Protein AF-A0A835Z6L7-F1 (afdb_monomer_lite)

Organism: NCBI:txid30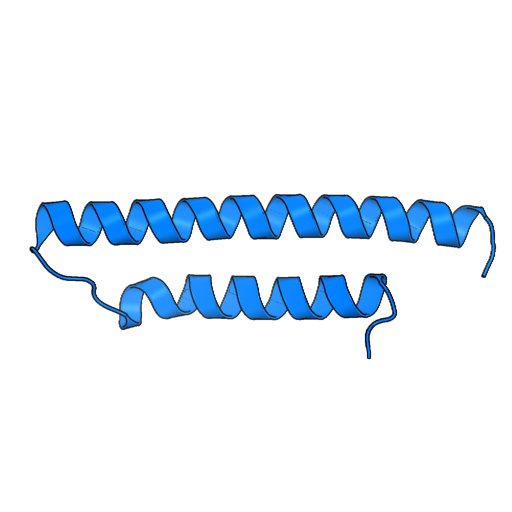3371

Sequence (67 aa):
MSIEERTRLAIIGEELEDEIMSKATALRDLADSMVEQTGAVDEKQLRPLIDEIGELKTQYRAVLGES

Secondary structure (DSSP, 8-state):
--HHHHHHHHHHHHHHHHHHHHHHHHHHHHHHHHHHHHSS--HHHHHHHHHHHHHHHHHHHHHHT--

Radius of gyration: 15.75 Å; chains: 1; bounding box: 34×16×46 Å

Foldseek 3Di:
DDPVLVVVLVVLLVVLVVVLVVLVVVLVVQQVVCCVVPVHGDVVVSVVSVVVSVVSVVVSCVSVVND

pLDDT: mean 94.09, std 6.89, range [52.62, 98.19]

Structure (mmCIF, N/CA/C/O backbone):
data_AF-A0A835Z6L7-F1
#
_entry.id   AF-A0A835Z6L7-F1
#
loop_
_atom_site.group_PDB
_atom_site.id
_atom_site.type_symbol
_atom_site.label_atom_id
_atom_site.label_alt_id
_atom_site.label_comp_id
_atom_site.label_asym_id
_atom_site.label_entity_id
_atom_site.label_seq_id
_atom_site.pdbx_PDB_ins_code
_atom_site.Cartn_x
_atom_site.Cartn_y
_atom_site.Cartn_z
_atom_site.occupancy
_atom_site.B_iso_or_equiv
_atom_site.auth_seq_id
_atom_site.auth_comp_id
_atom_site.auth_asym_id
_atom_site.auth_atom_id
_atom_site.pdbx_PDB_model_num
ATOM 1 N N . MET A 1 1 ? 13.660 -2.939 -25.429 1.00 73.75 1 MET A N 1
ATOM 2 C CA . MET A 1 1 ? 13.760 -2.113 -24.216 1.00 73.75 1 MET A CA 1
ATOM 3 C C . MET A 1 1 ? 15.133 -1.468 -24.181 1.00 73.75 1 MET A C 1
ATOM 5 O O . MET A 1 1 ? 16.123 -2.191 -24.294 1.00 73.75 1 MET A O 1
ATOM 9 N N . SER A 1 2 ? 15.200 -0.138 -24.128 1.00 91.81 2 SER A N 1
ATOM 10 C CA . SER A 1 2 ? 16.472 0.602 -24.067 1.00 91.81 2 SER A CA 1
ATOM 11 C C . SER A 1 2 ? 17.026 0.663 -22.633 1.00 91.81 2 SER A C 1
ATOM 13 O O . SER A 1 2 ? 16.338 0.302 -21.679 1.00 91.81 2 SER A O 1
ATOM 15 N N . ILE A 1 3 ? 18.277 1.113 -22.464 1.00 90.94 3 ILE A N 1
ATOM 16 C CA . ILE A 1 3 ? 18.861 1.368 -21.132 1.00 90.94 3 ILE A CA 1
ATOM 17 C C . ILE A 1 3 ? 18.052 2.441 -20.395 1.00 90.94 3 ILE A C 1
ATOM 19 O O . ILE A 1 3 ? 17.718 2.250 -19.233 1.00 90.94 3 ILE A O 1
ATOM 23 N N . GLU A 1 4 ? 17.679 3.520 -21.086 1.00 91.94 4 GLU A N 1
ATOM 24 C CA . GLU A 1 4 ? 16.851 4.594 -20.524 1.00 91.94 4 GLU A CA 1
ATOM 25 C C . GLU A 1 4 ? 15.498 4.071 -20.032 1.00 91.94 4 GLU A C 1
ATOM 27 O O . GLU A 1 4 ? 15.039 4.435 -18.953 1.00 91.94 4 GLU A O 1
ATOM 32 N N . GLU A 1 5 ? 14.884 3.163 -20.788 1.00 90.25 5 GLU A N 1
ATOM 33 C CA . GLU A 1 5 ? 13.606 2.554 -20.428 1.00 90.25 5 GLU A CA 1
ATOM 34 C C . GLU A 1 5 ? 13.737 1.628 -19.211 1.00 90.25 5 GLU A C 1
ATOM 36 O O . GLU A 1 5 ? 12.900 1.675 -18.314 1.00 90.25 5 GLU A O 1
ATOM 41 N N . ARG A 1 6 ? 14.832 0.865 -19.110 1.00 87.75 6 ARG A N 1
ATOM 42 C CA . ARG A 1 6 ? 15.137 0.056 -17.919 1.00 87.75 6 ARG A CA 1
ATOM 43 C C . ARG A 1 6 ? 15.374 0.911 -16.677 1.00 87.75 6 ARG A C 1
ATOM 45 O O . ARG A 1 6 ? 14.859 0.580 -15.615 1.00 87.75 6 ARG A O 1
ATOM 52 N N . THR A 1 7 ? 16.142 1.993 -16.800 1.00 92.31 7 THR A N 1
ATOM 53 C CA . THR A 1 7 ? 16.394 2.924 -15.691 1.00 92.31 7 THR A CA 1
ATOM 54 C C . THR A 1 7 ? 15.102 3.595 -15.240 1.00 92.31 7 THR A C 1
ATOM 56 O O . THR A 1 7 ? 14.852 3.687 -14.043 1.00 92.31 7 THR A O 1
ATOM 59 N N . ARG A 1 8 ? 14.243 3.999 -16.183 1.00 92.94 8 ARG A N 1
ATOM 60 C CA . ARG A 1 8 ? 12.932 4.572 -15.872 1.00 92.94 8 ARG A CA 1
ATOM 61 C C . ARG A 1 8 ? 12.042 3.589 -15.110 1.00 92.94 8 ARG A C 1
ATOM 63 O O . ARG A 1 8 ? 11.434 3.982 -14.124 1.00 92.94 8 ARG A O 1
ATOM 70 N N . LEU A 1 9 ? 11.962 2.335 -15.555 1.00 93.19 9 LEU A N 1
ATOM 71 C CA . LEU A 1 9 ? 11.151 1.316 -14.880 1.00 93.19 9 LEU A CA 1
ATOM 72 C C . LEU A 1 9 ? 11.663 1.011 -13.469 1.00 93.19 9 LEU A C 1
ATOM 74 O O . LEU A 1 9 ? 10.851 0.837 -12.570 1.00 93.19 9 LEU A O 1
ATOM 78 N N . ALA A 1 10 ? 12.982 1.003 -13.257 1.00 92.06 10 ALA A N 1
ATOM 79 C CA . ALA A 1 10 ? 13.556 0.815 -11.926 1.00 92.06 10 ALA A CA 1
ATOM 80 C C . ALA A 1 10 ? 13.146 1.933 -10.952 1.00 92.06 10 ALA A C 1
ATOM 82 O O . ALA A 1 10 ? 12.715 1.629 -9.847 1.00 92.06 10 ALA A O 1
ATOM 83 N N . ILE A 1 11 ? 13.205 3.199 -11.388 1.00 95.69 11 ILE A N 1
ATOM 84 C CA . ILE A 1 11 ? 12.789 4.354 -10.572 1.00 95.69 11 ILE A CA 1
ATOM 85 C C . ILE A 1 11 ? 11.300 4.262 -10.222 1.00 95.69 11 ILE A C 1
ATOM 87 O O . ILE A 1 11 ? 10.933 4.388 -9.062 1.00 95.69 11 ILE A O 1
ATOM 91 N N . ILE A 1 12 ? 10.445 3.986 -11.212 1.00 96.00 12 ILE A N 1
ATOM 92 C CA . ILE A 1 12 ? 8.999 3.847 -10.980 1.00 96.00 12 ILE A CA 1
ATOM 93 C C . ILE A 1 12 ? 8.713 2.690 -10.011 1.00 96.00 12 ILE A C 1
ATOM 95 O O . ILE A 1 12 ? 7.828 2.792 -9.168 1.00 96.00 12 ILE A O 1
ATOM 99 N N . GLY A 1 13 ? 9.445 1.580 -10.135 1.00 95.69 13 GLY A N 1
ATOM 100 C CA . GLY A 1 13 ?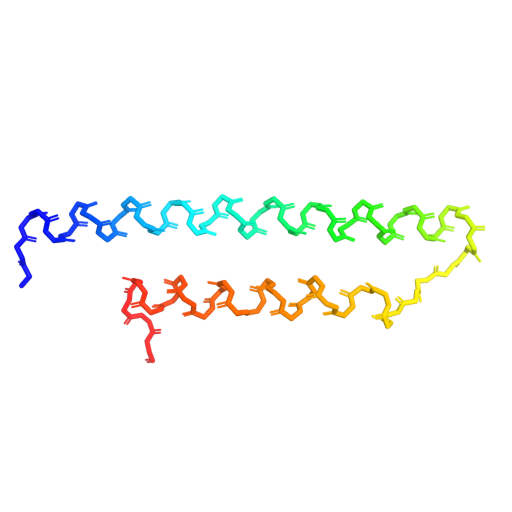 9.327 0.450 -9.218 1.00 95.69 13 GLY A CA 1
ATOM 101 C C . GLY A 1 13 ? 9.651 0.844 -7.777 1.00 95.69 13 GLY A C 1
ATOM 102 O O . GLY A 1 13 ? 8.862 0.547 -6.888 1.00 95.69 13 GLY A O 1
ATOM 103 N N . GLU A 1 14 ? 10.765 1.545 -7.563 1.00 96.62 14 GLU A N 1
ATOM 104 C CA . GLU A 1 14 ? 11.184 2.037 -6.243 1.00 96.62 14 GLU A CA 1
ATOM 105 C C . GLU A 1 14 ? 10.143 2.990 -5.633 1.00 96.62 14 GLU A C 1
ATOM 107 O O . GLU A 1 14 ? 9.727 2.799 -4.493 1.00 96.62 14 GLU A O 1
ATOM 112 N N . GLU A 1 15 ? 9.624 3.940 -6.417 1.00 97.25 15 GLU A N 1
ATOM 113 C CA . GLU A 1 15 ? 8.573 4.868 -5.971 1.00 97.25 15 GLU A CA 1
ATOM 114 C C . GLU A 1 15 ? 7.288 4.137 -5.544 1.00 97.25 15 GLU A C 1
ATOM 116 O O . GLU A 1 15 ? 6.689 4.456 -4.514 1.00 97.25 15 GLU A O 1
ATOM 121 N N . LEU A 1 16 ? 6.867 3.129 -6.316 1.00 97.56 16 LEU A N 1
ATOM 122 C CA . LEU A 1 16 ? 5.698 2.312 -5.990 1.00 97.56 16 LEU A CA 1
ATOM 123 C C . LEU A 1 16 ? 5.925 1.462 -4.734 1.00 97.56 16 LEU A C 1
ATOM 125 O O . LEU A 1 16 ? 5.000 1.289 -3.939 1.00 97.56 16 LEU A O 1
ATOM 129 N N . GLU A 1 17 ? 7.130 0.923 -4.546 1.00 96.81 17 GLU A N 1
ATOM 130 C CA . GLU A 1 17 ? 7.492 0.154 -3.353 1.00 96.81 17 GLU A CA 1
ATOM 131 C C . GLU A 1 17 ? 7.425 1.023 -2.091 1.00 96.81 17 GLU A C 1
ATOM 133 O O . GLU A 1 17 ? 6.777 0.636 -1.111 1.00 96.81 17 GLU A O 1
ATOM 138 N N . ASP A 1 18 ? 7.995 2.227 -2.144 1.00 98.12 18 ASP A N 1
ATOM 139 C CA . ASP A 1 18 ? 7.936 3.203 -1.055 1.00 98.12 18 ASP A CA 1
ATOM 140 C C . ASP A 1 18 ? 6.490 3.597 -0.719 1.00 98.12 18 ASP A C 1
ATOM 142 O O . ASP A 1 18 ? 6.105 3.655 0.457 1.00 98.12 18 ASP A O 1
ATOM 146 N N . GLU A 1 19 ? 5.646 3.815 -1.733 1.00 97.94 19 GLU A N 1
ATOM 147 C CA . GLU A 1 19 ? 4.238 4.154 -1.519 1.00 97.94 19 GLU A CA 1
ATOM 148 C C . GLU A 1 19 ? 3.459 2.996 -0.872 1.00 97.94 19 GLU A C 1
ATOM 150 O O . GLU A 1 19 ? 2.703 3.208 0.085 1.00 97.94 19 GLU A O 1
ATOM 155 N N . ILE A 1 20 ? 3.681 1.758 -1.333 1.00 98.00 20 ILE A N 1
ATOM 156 C CA . ILE A 1 20 ? 3.088 0.550 -0.741 1.00 98.00 20 ILE A CA 1
ATOM 157 C C . ILE A 1 20 ? 3.481 0.433 0.734 1.00 98.00 20 ILE A C 1
ATOM 159 O O . ILE A 1 20 ? 2.618 0.175 1.579 1.00 98.00 20 ILE A O 1
ATOM 163 N N . MET A 1 21 ? 4.760 0.632 1.057 1.00 98.06 21 MET A N 1
ATOM 164 C CA . MET A 1 21 ? 5.269 0.543 2.427 1.00 98.06 21 MET A CA 1
ATOM 165 C C . MET A 1 21 ? 4.700 1.641 3.330 1.00 98.06 21 MET A C 1
ATOM 167 O O . MET A 1 21 ? 4.319 1.368 4.474 1.00 98.06 21 MET A O 1
ATOM 171 N N . SER A 1 22 ? 4.573 2.862 2.811 1.00 97.94 22 SER A N 1
ATOM 172 C CA . SER A 1 22 ? 3.957 3.983 3.525 1.00 97.94 22 SER A CA 1
ATOM 173 C C . SER A 1 22 ? 2.488 3.699 3.855 1.00 97.94 22 SER A C 1
ATOM 175 O O . SER A 1 22 ? 2.083 3.770 5.020 1.00 97.94 22 SER A O 1
ATOM 177 N N . LYS A 1 23 ? 1.692 3.258 2.870 1.00 97.25 23 LYS A N 1
ATOM 178 C CA . LYS A 1 23 ? 0.277 2.908 3.091 1.00 97.25 23 LYS A CA 1
ATOM 179 C C . LYS A 1 23 ? 0.104 1.691 3.997 1.00 97.25 23 LYS A C 1
ATOM 181 O O . LYS A 1 23 ? -0.803 1.682 4.825 1.00 97.25 23 LYS A O 1
ATOM 186 N N . ALA A 1 24 ? 0.970 0.682 3.892 1.00 97.94 24 ALA A N 1
ATOM 187 C CA . ALA A 1 24 ? 0.944 -0.479 4.782 1.00 97.94 24 ALA A CA 1
ATOM 188 C C . ALA A 1 24 ? 1.245 -0.095 6.240 1.00 97.94 24 ALA A C 1
ATOM 190 O O . ALA A 1 24 ? 0.629 -0.634 7.159 1.00 97.94 24 ALA A O 1
ATOM 191 N N . THR A 1 25 ? 2.145 0.869 6.449 1.00 98.19 25 THR A N 1
ATOM 192 C CA . TH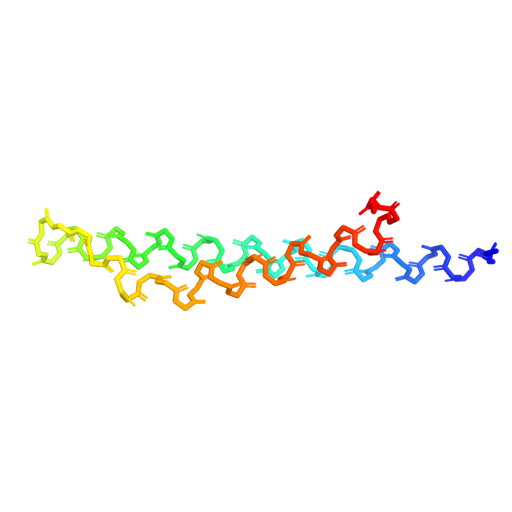R A 1 25 ? 2.426 1.427 7.778 1.00 98.19 25 THR A CA 1
ATOM 193 C C . THR A 1 25 ? 1.209 2.178 8.314 1.00 98.19 25 THR A C 1
ATOM 195 O O . THR A 1 25 ? 0.757 1.883 9.415 1.00 98.19 25 THR A O 1
ATOM 198 N N . ALA A 1 26 ? 0.603 3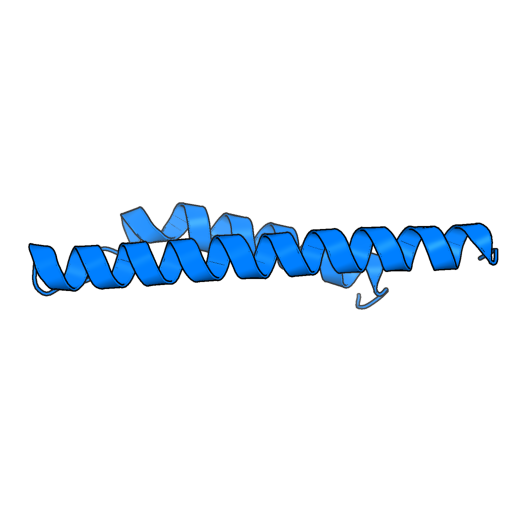.055 7.506 1.00 97.31 26 ALA A N 1
ATOM 199 C CA . ALA A 1 26 ? -0.611 3.779 7.888 1.00 97.31 26 ALA A CA 1
ATOM 200 C C . ALA A 1 26 ? -1.790 2.841 8.206 1.00 97.31 26 ALA A C 1
ATOM 202 O O . ALA A 1 26 ? -2.536 3.079 9.153 1.00 97.31 26 ALA A O 1
ATOM 203 N N . LEU A 1 27 ? -1.938 1.750 7.446 1.00 97.81 27 LEU A N 1
ATOM 204 C CA . LEU A 1 27 ? -2.937 0.712 7.698 1.00 97.81 27 LEU A CA 1
ATOM 205 C C . LEU A 1 27 ? -2.728 0.049 9.063 1.00 97.81 27 LEU A C 1
ATOM 207 O O . LEU A 1 27 ? -3.693 -0.133 9.806 1.00 97.81 27 LEU A O 1
ATOM 211 N N . ARG A 1 28 ? -1.481 -0.315 9.389 1.00 97.81 28 ARG A N 1
ATOM 212 C CA . ARG A 1 28 ? -1.142 -0.903 10.688 1.00 97.81 28 ARG A CA 1
ATOM 213 C C . ARG A 1 28 ? -1.426 0.081 11.817 1.00 97.81 28 ARG A C 1
ATOM 215 O O . ARG A 1 28 ? -2.118 -0.279 12.756 1.00 97.81 28 ARG A O 1
ATOM 222 N N . ASP A 1 29 ? -0.949 1.314 11.694 1.00 97.81 29 ASP A N 1
ATOM 223 C CA . ASP A 1 29 ? -1.107 2.330 12.735 1.00 97.81 29 ASP A CA 1
ATOM 224 C C . ASP A 1 29 ? -2.595 2.663 12.971 1.00 97.81 29 ASP A C 1
ATOM 226 O O . ASP A 1 29 ? -3.024 2.854 14.111 1.00 97.81 29 ASP A O 1
ATOM 230 N N . LEU A 1 30 ? -3.416 2.659 11.912 1.00 97.19 30 LEU A N 1
ATOM 231 C CA . LEU A 1 30 ? -4.870 2.776 12.029 1.00 97.19 30 LEU A CA 1
ATOM 232 C C . LEU A 1 30 ? -5.470 1.575 12.770 1.00 97.19 30 LEU A C 1
ATOM 234 O O . LEU A 1 30 ? -6.242 1.769 13.706 1.00 97.19 30 LEU A O 1
ATOM 238 N N . ALA A 1 31 ? -5.106 0.347 12.390 1.00 97.44 31 ALA A N 1
ATOM 239 C CA . ALA A 1 31 ? -5.595 -0.863 13.047 1.00 97.44 31 ALA A CA 1
ATOM 240 C C . ALA A 1 31 ? -5.222 -0.900 14.539 1.00 97.44 31 ALA A C 1
ATOM 242 O O . ALA A 1 31 ? -6.080 -1.190 15.375 1.00 97.44 31 ALA A O 1
ATOM 243 N N . ASP A 1 32 ? -3.981 -0.546 14.875 1.00 97.94 32 ASP A N 1
ATOM 244 C CA . ASP A 1 32 ? -3.494 -0.467 16.253 1.00 97.94 32 ASP A CA 1
ATOM 245 C C . ASP A 1 32 ? -4.288 0.582 17.044 1.00 97.94 32 ASP A C 1
ATOM 247 O O . ASP A 1 32 ? -4.818 0.280 18.114 1.00 97.94 32 ASP A O 1
ATOM 251 N N . SER A 1 33 ? -4.492 1.779 16.478 1.00 97.50 33 SER A N 1
ATOM 252 C CA . SER A 1 33 ? -5.296 2.828 17.117 1.00 97.50 33 SER A CA 1
ATOM 253 C C . SER A 1 33 ? -6.750 2.398 17.356 1.00 97.50 33 SER A C 1
ATOM 255 O O . SER A 1 33 ? -7.340 2.724 18.387 1.00 97.50 33 SER A O 1
ATOM 257 N N . MET A 1 34 ? -7.342 1.625 16.441 1.00 97.00 34 MET A N 1
ATOM 258 C CA . MET A 1 34 ? -8.699 1.091 16.607 1.00 97.00 34 MET A CA 1
ATOM 259 C C . MET A 1 34 ? -8.778 0.069 17.741 1.00 97.00 34 MET A C 1
ATOM 261 O O . MET A 1 34 ? -9.721 0.117 18.539 1.00 97.00 34 MET A O 1
ATOM 265 N N . VAL A 1 35 ? -7.785 -0.818 17.850 1.00 97.25 35 VAL A N 1
ATOM 266 C CA . VAL A 1 35 ? -7.688 -1.781 18.955 1.00 97.25 35 VAL A CA 1
ATOM 267 C C . VAL A 1 35 ? -7.499 -1.055 20.284 1.00 97.25 35 VAL A C 1
ATOM 269 O O . VAL A 1 35 ? -8.173 -1.398 21.253 1.00 97.25 35 VAL A O 1
ATOM 272 N N . GLU A 1 36 ? -6.660 -0.022 20.336 1.00 97.69 36 GLU A N 1
ATOM 273 C CA . GLU A 1 36 ? -6.464 0.792 21.541 1.00 97.69 36 GLU A CA 1
ATOM 274 C C . GLU A 1 36 ? -7.748 1.510 21.984 1.00 97.69 36 GLU A C 1
ATOM 276 O O . GLU A 1 36 ? -8.044 1.570 23.177 1.00 97.69 36 GLU A O 1
ATOM 281 N N . GLN A 1 37 ? -8.532 2.036 21.038 1.00 95.00 37 GLN A N 1
ATOM 282 C CA . GLN A 1 37 ? -9.742 2.808 21.341 1.00 95.00 37 GLN A CA 1
ATOM 283 C C . GLN A 1 37 ? -10.971 1.938 21.625 1.00 95.00 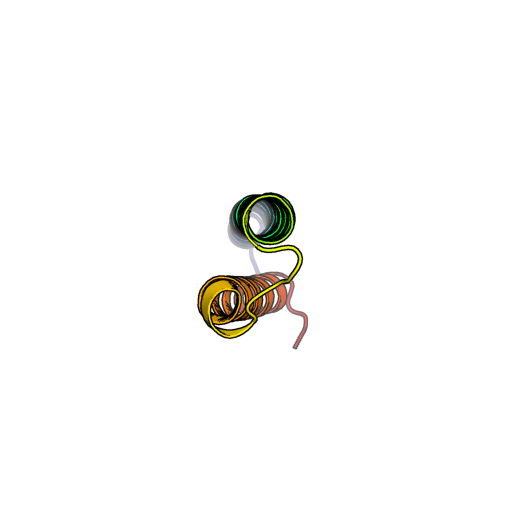37 GLN A C 1
ATOM 285 O O . GLN A 1 37 ? -11.812 2.303 22.447 1.00 95.00 37 GLN A O 1
ATOM 290 N N . THR A 1 38 ? -11.116 0.816 20.916 1.00 95.00 38 THR A N 1
ATOM 291 C CA . THR A 1 38 ? -12.368 0.037 20.885 1.00 95.00 38 THR A CA 1
ATOM 292 C C . THR A 1 38 ? -12.199 -1.432 21.271 1.00 95.00 38 THR A C 1
ATOM 294 O O . THR A 1 38 ? -13.195 -2.125 21.474 1.00 95.00 38 THR A O 1
ATOM 297 N N . GLY A 1 39 ? -10.962 -1.926 21.389 1.00 95.56 39 GLY A N 1
ATOM 298 C CA . GLY A 1 39 ? -10.656 -3.337 21.640 1.00 95.56 39 GLY A CA 1
ATOM 299 C C . GLY A 1 39 ? -10.860 -4.255 20.431 1.00 95.56 39 GLY A C 1
ATOM 300 O O . GLY A 1 39 ? -10.710 -5.469 20.560 1.00 95.56 39 GLY A O 1
ATOM 301 N N . ALA A 1 40 ? -11.211 -3.705 19.267 1.00 94.56 40 ALA A N 1
ATOM 302 C CA . ALA A 1 40 ? -11.469 -4.455 18.047 1.00 94.56 40 ALA A CA 1
ATOM 303 C C . ALA A 1 40 ? -11.028 -3.672 16.802 1.00 94.56 40 ALA A C 1
ATOM 305 O O . ALA A 1 40 ? -10.832 -2.460 16.834 1.00 94.56 40 ALA A O 1
ATOM 306 N N . VAL A 1 41 ? -10.903 -4.387 15.687 1.00 95.25 41 VAL A N 1
ATOM 307 C CA . VAL A 1 41 ? -10.645 -3.802 14.369 1.00 95.25 41 VAL A CA 1
ATOM 308 C C . VAL A 1 41 ? -11.953 -3.763 13.581 1.00 95.25 41 VAL A C 1
ATOM 310 O O . VAL A 1 41 ? -12.658 -4.771 13.513 1.00 95.25 41 VAL A O 1
ATOM 313 N N . ASP A 1 42 ? -12.261 -2.628 12.950 1.00 95.19 42 ASP A N 1
ATOM 314 C CA . ASP A 1 42 ? -13.356 -2.519 11.978 1.00 95.19 42 ASP A CA 1
ATOM 315 C C . ASP A 1 42 ? -12.793 -2.570 10.554 1.00 95.19 42 ASP A C 1
ATOM 317 O O . ASP A 1 42 ? -12.273 -1.589 10.015 1.00 95.19 42 ASP A O 1
ATOM 321 N N . GLU A 1 43 ? -12.918 -3.743 9.932 1.00 93.44 43 GLU A N 1
ATOM 322 C CA . GLU A 1 43 ? -12.435 -4.000 8.574 1.00 93.44 43 GLU A CA 1
ATOM 323 C C . GLU A 1 43 ? -12.994 -2.995 7.558 1.00 93.44 43 GLU A C 1
ATOM 325 O O . GLU A 1 43 ? -12.295 -2.646 6.610 1.00 93.44 43 GLU A O 1
ATOM 330 N N . LYS A 1 44 ? -14.210 -2.461 7.750 1.00 95.88 44 LYS A N 1
ATOM 331 C CA . LYS A 1 44 ? -14.795 -1.500 6.801 1.00 95.88 44 LYS A CA 1
ATOM 332 C C . LYS A 1 44 ? -13.998 -0.203 6.720 1.00 95.88 44 LYS A C 1
ATOM 334 O O . LYS A 1 44 ? -13.968 0.407 5.655 1.00 95.88 44 LYS A O 1
ATOM 339 N N . GLN A 1 45 ? -13.365 0.210 7.816 1.00 93.94 45 GLN A N 1
ATOM 340 C CA . GLN A 1 45 ? -12.526 1.411 7.844 1.00 93.94 45 GLN A CA 1
ATOM 341 C C . GLN A 1 45 ? -11.126 1.140 7.297 1.00 93.94 45 GLN A C 1
ATOM 343 O O . GLN A 1 45 ? -10.514 2.032 6.719 1.00 93.94 45 GLN A O 1
ATOM 348 N N . LEU A 1 46 ? -10.641 -0.096 7.427 1.00 95.81 46 LEU A N 1
ATOM 349 C CA . LEU A 1 46 ? -9.363 -0.521 6.856 1.00 95.81 46 LEU A CA 1
ATOM 350 C C . LEU A 1 46 ? -9.450 -0.801 5.350 1.00 95.81 46 LEU A C 1
ATOM 352 O O . LEU A 1 46 ? -8.452 -0.687 4.639 1.00 95.81 46 LEU A O 1
ATOM 356 N N . ARG A 1 47 ? -10.639 -1.170 4.859 1.00 96.56 47 ARG A N 1
ATOM 357 C CA . ARG A 1 47 ? -10.854 -1.637 3.488 1.00 96.56 47 ARG A CA 1
ATOM 358 C C . ARG A 1 47 ? -10.336 -0.686 2.403 1.00 96.56 47 ARG A C 1
ATOM 360 O O . ARG A 1 47 ? -9.652 -1.189 1.518 1.00 96.56 47 ARG A O 1
ATOM 367 N N . PRO A 1 48 ? -10.556 0.642 2.472 1.00 96.19 48 PRO A N 1
ATOM 368 C CA . PRO A 1 48 ? -10.027 1.563 1.467 1.00 96.19 48 PRO A CA 1
ATOM 369 C C . PRO A 1 48 ? -8.500 1.492 1.338 1.00 96.19 48 PRO A C 1
ATOM 371 O O . PRO A 1 48 ? -7.984 1.392 0.232 1.00 96.19 48 PRO A O 1
ATOM 374 N N . LEU A 1 49 ? -7.774 1.448 2.461 1.00 95.56 49 LEU A N 1
ATOM 375 C CA . LEU A 1 49 ? -6.310 1.333 2.457 1.00 95.56 49 LEU A CA 1
ATOM 376 C C . LEU A 1 49 ? -5.841 -0.029 1.933 1.00 95.56 49 LEU A C 1
ATOM 378 O O . LEU A 1 49 ? -4.843 -0.105 1.221 1.00 95.56 49 LEU A O 1
ATOM 382 N N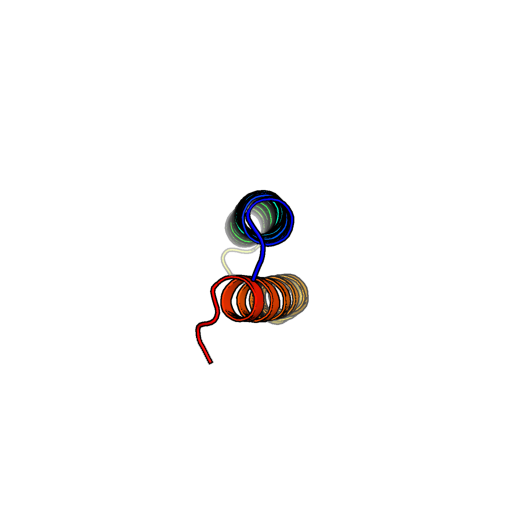 . ILE A 1 50 ? -6.557 -1.107 2.268 1.00 97.44 50 ILE A N 1
ATOM 383 C CA . ILE A 1 50 ? -6.265 -2.451 1.750 1.00 97.44 50 ILE A CA 1
ATOM 384 C C . ILE A 1 50 ? -6.423 -2.484 0.225 1.00 97.44 50 ILE A C 1
ATOM 386 O O . ILE A 1 50 ? -5.551 -3.018 -0.464 1.00 97.44 50 ILE A O 1
ATOM 390 N N . ASP A 1 51 ? -7.508 -1.906 -0.291 1.00 97.69 51 ASP A N 1
ATOM 391 C CA . ASP A 1 51 ? -7.796 -1.865 -1.723 1.00 97.69 51 ASP A CA 1
ATOM 392 C C . ASP A 1 51 ? -6.752 -0.996 -2.459 1.00 97.69 51 ASP A C 1
ATOM 394 O O . ASP A 1 51 ? -6.167 -1.459 -3.439 1.00 97.69 51 ASP A O 1
ATOM 398 N N . GLU A 1 52 ? -6.399 0.184 -1.929 1.00 97.25 52 GLU A N 1
ATOM 399 C CA . GLU A 1 52 ? -5.329 1.044 -2.473 1.00 97.25 52 GLU A CA 1
ATOM 400 C C . GLU A 1 52 ? -3.968 0.327 -2.534 1.00 97.25 52 GLU A C 1
ATOM 402 O O . GLU A 1 52 ? -3.276 0.369 -3.552 1.00 97.25 52 GLU A O 1
ATOM 407 N N . ILE A 1 53 ? -3.575 -0.384 -1.468 1.00 97.94 53 ILE A N 1
ATOM 408 C CA . ILE A 1 53 ? -2.342 -1.191 -1.461 1.00 97.94 53 ILE A CA 1
ATOM 409 C C . ILE A 1 53 ? -2.409 -2.292 -2.531 1.00 97.94 53 ILE A C 1
ATOM 411 O O . ILE A 1 53 ? -1.399 -2.606 -3.167 1.00 97.94 53 ILE A O 1
ATOM 415 N N . GLY A 1 54 ? -3.580 -2.902 -2.731 1.00 97.31 54 GLY A N 1
ATOM 416 C CA . GLY A 1 54 ? -3.803 -3.910 -3.766 1.00 97.31 54 GLY A CA 1
ATOM 417 C C . GLY A 1 54 ? -3.615 -3.358 -5.181 1.00 97.31 54 GLY A C 1
ATOM 418 O O . GLY A 1 54 ? -2.954 -3.994 -6.012 1.00 97.31 54 GLY A O 1
ATOM 419 N N . GLU A 1 55 ? -4.140 -2.163 -5.444 1.00 97.31 55 GLU A N 1
ATOM 420 C CA . GLU A 1 55 ? -3.971 -1.459 -6.716 1.00 97.31 55 GLU A CA 1
ATOM 421 C C . GLU A 1 55 ? -2.501 -1.113 -6.975 1.00 97.31 55 GLU A C 1
ATOM 423 O O . GLU A 1 55 ? -1.968 -1.465 -8.031 1.00 97.31 55 GLU A O 1
ATOM 428 N N . LEU A 1 56 ? -1.801 -0.537 -5.991 1.00 97.31 56 LEU A N 1
ATOM 429 C CA . LEU A 1 56 ? -0.373 -0.224 -6.112 1.00 97.31 56 LEU A CA 1
ATOM 430 C C . LEU A 1 56 ? 0.477 -1.477 -6.356 1.00 97.31 56 LEU A C 1
ATOM 432 O O . LEU A 1 56 ? 1.334 -1.486 -7.235 1.00 97.31 56 LEU A O 1
ATOM 436 N N . LYS A 1 57 ? 0.201 -2.584 -5.654 1.00 96.06 57 LYS A N 1
ATOM 437 C CA . LYS A 1 57 ? 0.886 -3.871 -5.888 1.00 96.06 57 LYS A CA 1
ATOM 438 C C . LYS A 1 57 ? 0.640 -4.436 -7.284 1.00 96.06 57 LYS A C 1
ATOM 440 O O . LYS A 1 57 ? 1.460 -5.205 -7.786 1.00 96.06 57 LYS A O 1
ATOM 445 N N . THR A 1 58 ? -0.500 -4.120 -7.889 1.00 96.38 58 THR A N 1
ATOM 446 C CA . THR A 1 58 ? -0.805 -4.517 -9.267 1.00 96.38 58 THR A CA 1
ATOM 447 C C . THR A 1 58 ? 0.016 -3.686 -10.249 1.00 96.38 58 THR A C 1
ATOM 449 O O . THR A 1 58 ? 0.624 -4.243 -11.161 1.00 96.38 58 THR A O 1
ATOM 452 N N . GLN A 1 59 ? 0.115 -2.374 -10.020 1.00 95.06 59 GLN A N 1
ATOM 453 C CA . GLN A 1 59 ? 0.961 -1.479 -10.816 1.00 95.06 59 GLN A CA 1
ATOM 454 C C . GLN A 1 59 ? 2.445 -1.851 -10.703 1.00 95.06 59 GLN A C 1
ATOM 456 O O . GLN A 1 59 ? 3.128 -1.960 -11.719 1.00 95.06 59 GLN A O 1
ATOM 461 N N . TYR A 1 60 ? 2.926 -2.137 -9.491 1.00 94.69 60 TYR A N 1
ATOM 462 C CA . TYR A 1 60 ? 4.303 -2.564 -9.240 1.00 94.69 60 TYR A CA 1
ATOM 463 C C . TYR A 1 60 ? 4.651 -3.851 -9.999 1.00 94.69 60 TYR A C 1
ATOM 465 O O . TYR A 1 60 ? 5.655 -3.910 -10.705 1.00 94.69 60 TYR A O 1
ATOM 473 N N . ARG A 1 61 ? 3.774 -4.864 -9.955 1.00 93.81 61 ARG A N 1
ATOM 474 C CA . ARG A 1 61 ? 3.965 -6.110 -10.718 1.00 93.81 61 ARG A CA 1
ATOM 475 C C . ARG A 1 61 ? 3.982 -5.888 -12.228 1.00 93.81 61 ARG A C 1
ATOM 477 O O . ARG A 1 61 ? 4.818 -6.470 -12.917 1.00 93.81 61 ARG A O 1
ATOM 484 N N . ALA A 1 62 ? 3.133 -4.994 -12.735 1.00 91.88 62 ALA A N 1
ATOM 485 C CA . ALA A 1 62 ? 3.150 -4.615 -14.145 1.00 91.88 62 ALA A CA 1
ATOM 486 C C . ALA A 1 62 ? 4.483 -3.955 -14.554 1.00 91.88 62 ALA A C 1
ATOM 488 O O . ALA A 1 62 ? 4.993 -4.240 -15.636 1.00 91.88 62 ALA A O 1
ATOM 489 N N . VAL A 1 63 ? 5.077 -3.129 -13.682 1.00 90.69 63 VAL A N 1
ATOM 490 C CA . VAL A 1 63 ? 6.399 -2.508 -13.899 1.00 90.69 63 VAL A CA 1
ATOM 491 C C . VAL A 1 63 ? 7.523 -3.547 -13.904 1.00 90.69 63 VAL A C 1
ATOM 493 O O . VAL A 1 63 ? 8.428 -3.461 -14.735 1.00 90.69 63 VAL A O 1
ATOM 496 N N . LEU A 1 64 ? 7.449 -4.558 -13.033 1.00 86.19 64 LEU A N 1
ATOM 497 C CA . LEU A 1 64 ? 8.417 -5.661 -12.989 1.00 86.19 64 LEU A CA 1
ATOM 498 C C . LEU A 1 64 ? 8.261 -6.673 -14.138 1.00 86.19 64 LEU A C 1
ATOM 500 O O . LEU A 1 64 ? 9.149 -7.498 -14.354 1.00 86.19 64 LEU A O 1
ATOM 504 N N . GLY A 1 65 ? 7.161 -6.612 -14.894 1.00 82.06 65 GLY A N 1
ATOM 505 C CA . GLY A 1 65 ? 6.847 -7.592 -15.935 1.00 82.06 65 GLY A CA 1
ATOM 506 C C . GLY A 1 65 ? 6.350 -8.932 -15.383 1.00 82.06 65 GLY A C 1
ATOM 507 O O . GLY A 1 65 ? 6.400 -9.938 -16.088 1.00 82.06 65 GLY A O 1
ATOM 508 N N . GLU A 1 66 ? 5.870 -8.954 -14.139 1.00 75.94 66 GLU A N 1
ATOM 509 C CA . GLU A 1 66 ? 5.208 -10.107 -13.530 1.00 75.94 66 GLU A CA 1
ATOM 510 C C . GLU A 1 66 ? 3.720 -10.066 -13.914 1.00 75.94 66 GLU A C 1
ATOM 512 O O . GLU A 1 66 ? 2.926 -9.349 -13.303 1.00 75.94 66 GLU A O 1
ATOM 517 N N . SER A 1 67 ? 3.353 -10.769 -14.992 1.00 52.62 67 SER A N 1
ATOM 518 C CA . SER A 1 67 ? 1.971 -10.920 -15.490 1.00 52.62 67 SER A CA 1
ATOM 519 C C . SER A 1 67 ? 1.506 -12.366 -15.407 1.00 52.62 67 SER A C 1
ATOM 521 O O . SER A 1 67 ? 2.302 -13.249 -15.798 1.00 52.62 67 SER A O 1
#